Protein AF-D7MYD6-F1 (afdb_monomer)

Mean predicted aligned error: 14.84 Å

Structure (mmCIF, N/CA/C/O backbone):
data_AF-D7MYD6-F1
#
_entry.id   AF-D7MYD6-F1
#
loop_
_atom_site.group_PDB
_atom_site.id
_atom_site.type_symbol
_atom_site.label_atom_id
_atom_site.label_alt_id
_atom_site.label_comp_id
_atom_site.label_asym_id
_atom_site.label_entity_id
_atom_site.label_seq_id
_atom_site.pdbx_PDB_ins_code
_atom_site.Cartn_x
_atom_site.Cartn_y
_atom_site.Cartn_z
_atom_site.occupancy
_atom_site.B_iso_or_equiv
_atom_site.auth_seq_id
_atom_site.auth_comp_id
_atom_site.auth_asym_id
_atom_site.auth_atom_id
_atom_site.pdbx_PDB_model_num
ATOM 1 N N . THR A 1 1 ? 26.607 -27.937 -32.457 1.00 41.91 1 THR A N 1
ATOM 2 C CA . THR A 1 1 ? 25.266 -28.400 -32.029 1.00 41.91 1 THR A CA 1
ATOM 3 C C . THR A 1 1 ? 25.104 -28.214 -30.523 1.00 41.91 1 THR A C 1
ATOM 5 O O . THR A 1 1 ? 25.338 -29.146 -29.769 1.00 41.91 1 THR A O 1
ATOM 8 N N . ARG A 1 2 ? 24.799 -26.994 -30.048 1.00 42.41 2 ARG A N 1
ATOM 9 C CA . ARG A 1 2 ? 24.741 -26.663 -28.608 1.00 42.41 2 ARG A CA 1
ATOM 10 C C . ARG A 1 2 ? 23.277 -26.433 -28.223 1.00 42.41 2 ARG A C 1
ATOM 12 O O . ARG A 1 2 ? 22.718 -25.403 -28.584 1.00 42.41 2 ARG A O 1
ATOM 19 N N . ARG A 1 3 ? 22.649 -27.426 -27.581 1.00 44.84 3 ARG A N 1
ATOM 20 C CA . ARG A 1 3 ? 21.256 -27.333 -27.110 1.00 44.84 3 ARG A CA 1
ATOM 21 C C . ARG A 1 3 ? 21.166 -26.217 -26.065 1.00 44.84 3 ARG A C 1
ATOM 23 O O . ARG A 1 3 ? 21.872 -26.271 -25.061 1.00 44.84 3 ARG A O 1
ATOM 30 N N . ARG A 1 4 ? 20.346 -25.200 -26.330 1.00 45.09 4 ARG A N 1
ATOM 31 C CA . ARG A 1 4 ? 19.891 -24.239 -25.320 1.00 45.09 4 ARG A CA 1
ATOM 32 C C . ARG A 1 4 ? 18.747 -24.914 -24.571 1.00 45.09 4 ARG A C 1
ATOM 34 O O . ARG A 1 4 ? 17.763 -25.293 -25.196 1.00 45.09 4 ARG A O 1
ATOM 41 N N . ASN A 1 5 ? 18.914 -25.122 -23.271 1.00 47.22 5 ASN A N 1
ATOM 42 C CA . ASN A 1 5 ? 17.818 -25.552 -22.414 1.00 47.22 5 ASN A CA 1
ATOM 43 C C . ASN A 1 5 ? 16.974 -24.311 -22.119 1.00 47.22 5 ASN A C 1
ATOM 45 O O . ASN A 1 5 ? 17.412 -23.427 -21.386 1.00 47.22 5 ASN A O 1
ATOM 49 N N . GLU A 1 6 ? 15.808 -24.222 -22.747 1.00 49.16 6 GLU A N 1
ATOM 50 C CA . GLU A 1 6 ? 14.812 -23.197 -22.453 1.00 49.16 6 GLU A CA 1
ATOM 51 C C . GLU A 1 6 ? 14.083 -23.591 -21.168 1.00 49.16 6 GLU A C 1
ATOM 53 O O . GLU A 1 6 ? 13.400 -24.615 -21.102 1.00 49.16 6 GLU A O 1
ATOM 58 N N . ILE A 1 7 ? 14.292 -22.804 -20.115 1.00 52.84 7 ILE A N 1
ATOM 59 C CA . ILE A 1 7 ? 13.607 -22.970 -18.837 1.00 52.84 7 ILE A CA 1
ATOM 60 C C . ILE A 1 7 ? 12.289 -22.207 -18.968 1.00 52.84 7 ILE A C 1
ATOM 62 O O . ILE A 1 7 ? 12.245 -20.990 -18.806 1.00 52.84 7 ILE A O 1
ATOM 66 N N . ASN A 1 8 ? 11.221 -22.907 -19.340 1.00 34.59 8 ASN A N 1
ATOM 67 C CA . ASN A 1 8 ? 9.887 -22.320 -19.401 1.00 34.59 8 ASN A CA 1
ATOM 68 C C . ASN A 1 8 ? 9.354 -22.157 -17.969 1.00 34.59 8 ASN A C 1
ATOM 70 O O . ASN A 1 8 ? 8.935 -23.130 -17.343 1.00 34.59 8 ASN A O 1
ATOM 74 N N . LEU A 1 9 ? 9.398 -20.933 -17.436 1.00 44.91 9 LEU A N 1
ATOM 75 C CA . LEU A 1 9 ? 8.739 -20.583 -16.178 1.00 44.91 9 LEU A CA 1
ATOM 76 C C . LEU A 1 9 ? 7.244 -20.395 -16.452 1.00 44.91 9 LEU A C 1
ATOM 78 O O . LEU A 1 9 ? 6.813 -19.380 -16.993 1.00 44.91 9 LEU A O 1
ATOM 82 N N . CYS A 1 10 ? 6.452 -21.408 -16.107 1.00 39.94 10 CYS A N 1
ATOM 83 C CA . CYS A 1 10 ? 4.999 -21.350 -16.188 1.00 39.94 10 CYS A CA 1
ATOM 84 C C . CYS A 1 10 ? 4.473 -20.666 -14.918 1.00 39.94 10 CYS A C 1
ATOM 86 O O . CYS A 1 10 ? 4.383 -21.292 -13.861 1.00 39.94 10 CYS A O 1
ATOM 88 N N . PHE A 1 11 ? 4.154 -19.375 -14.998 1.00 37.84 11 PHE A N 1
ATOM 89 C CA . PHE A 1 11 ? 3.515 -18.659 -13.895 1.00 37.84 11 PHE A CA 1
ATOM 90 C C . PHE A 1 11 ? 2.029 -19.028 -13.849 1.00 37.84 11 PHE A C 1
ATOM 92 O O . PHE A 1 11 ? 1.213 -18.504 -14.601 1.00 37.84 11 PHE A O 1
ATOM 99 N N . SER A 1 12 ? 1.686 -19.976 -12.977 1.00 49.59 12 SER A N 1
ATOM 100 C CA . SER A 1 12 ? 0.301 -20.231 -12.586 1.00 49.59 12 SER A CA 1
ATOM 101 C C . SER A 1 12 ? -0.120 -19.160 -11.587 1.00 49.59 12 SER A C 1
ATOM 103 O O . SER A 1 12 ? 0.473 -19.045 -10.514 1.00 49.59 12 SER A O 1
ATOM 105 N N . GLN A 1 13 ? -1.148 -18.386 -11.930 1.00 52.06 13 GLN A N 1
ATOM 106 C CA . GLN A 1 13 ? -1.767 -17.407 -11.042 1.00 52.06 13 GLN A CA 1
ATOM 107 C C . GLN A 1 13 ? -2.594 -18.147 -9.978 1.00 52.06 13 GLN A C 1
ATOM 109 O O . GLN A 1 13 ? -3.818 -18.210 -10.039 1.00 52.06 13 GLN A O 1
ATOM 114 N N . CYS A 1 14 ? -1.914 -18.772 -9.015 1.00 39.12 14 CYS A N 1
ATOM 115 C CA . CYS A 1 14 ? -2.566 -19.346 -7.847 1.00 39.12 14 CYS A CA 1
ATOM 116 C C . CYS A 1 14 ? -3.019 -18.195 -6.951 1.00 39.12 14 CYS A C 1
ATOM 118 O O . CYS A 1 1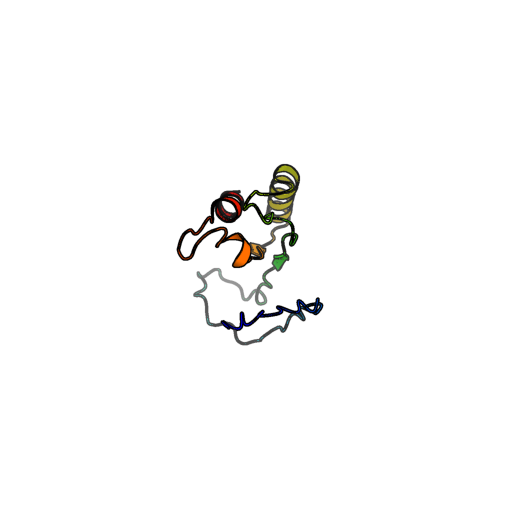4 ? -2.198 -17.475 -6.383 1.00 39.12 14 CYS A O 1
ATOM 120 N N . SER A 1 15 ? -4.332 -18.008 -6.846 1.00 38.41 15 SER A N 1
ATOM 121 C CA . SER A 1 15 ? -4.944 -17.100 -5.882 1.00 38.41 15 SER A CA 1
ATOM 122 C C . SER A 1 15 ? -4.497 -17.523 -4.483 1.00 38.41 15 SER A C 1
ATOM 124 O O . SER A 1 15 ? -4.874 -18.595 -4.009 1.00 38.41 15 SER A O 1
ATOM 126 N N . ILE A 1 16 ? -3.657 -16.720 -3.831 1.00 51.81 16 ILE A N 1
ATOM 127 C CA . ILE A 1 16 ? -3.304 -16.954 -2.432 1.00 51.81 16 ILE A CA 1
ATOM 128 C C . ILE A 1 16 ? -4.528 -16.553 -1.611 1.00 51.81 16 ILE A C 1
ATOM 130 O O . ILE A 1 16 ? -4.841 -15.372 -1.476 1.00 51.81 16 ILE A O 1
ATOM 134 N N . ILE A 1 17 ? -5.255 -17.545 -1.102 1.00 43.12 17 ILE A N 1
ATOM 135 C CA . ILE A 1 17 ? -6.286 -17.325 -0.091 1.00 43.12 17 ILE A CA 1
ATOM 136 C C . ILE A 1 17 ? -5.551 -17.240 1.246 1.00 43.12 17 ILE A C 1
ATOM 138 O O . ILE A 1 17 ? -5.130 -18.255 1.798 1.00 43.12 17 ILE A O 1
ATOM 142 N N . CYS A 1 18 ? -5.339 -16.019 1.736 1.00 39.31 18 CYS A N 1
ATOM 143 C CA . CYS A 1 18 ? -4.814 -15.792 3.077 1.00 39.31 18 CYS A CA 1
ATOM 144 C C . CYS A 1 18 ? -5.950 -15.990 4.084 1.00 39.31 18 CYS A C 1
ATOM 146 O O . CYS A 1 18 ? -6.775 -15.099 4.284 1.00 39.31 18 CYS A O 1
ATOM 148 N N . GLU A 1 19 ? -6.006 -17.162 4.706 1.00 38.97 19 GLU A N 1
ATOM 149 C CA . GLU A 1 19 ? -6.887 -17.412 5.842 1.00 38.97 19 GLU A CA 1
ATOM 150 C C . GLU A 1 19 ? -6.145 -17.024 7.130 1.00 38.97 19 GLU A C 1
ATOM 152 O O . GLU A 1 19 ? -5.043 -17.505 7.403 1.00 38.97 19 GLU A O 1
ATOM 157 N N . ALA A 1 20 ? -6.709 -16.096 7.905 1.00 44.84 20 ALA A N 1
ATOM 158 C CA . ALA A 1 20 ? -6.099 -15.643 9.148 1.00 44.84 20 ALA A CA 1
ATOM 159 C C . ALA A 1 20 ? -6.249 -16.729 10.226 1.00 44.84 20 ALA A C 1
ATOM 161 O O . ALA A 1 20 ? -7.297 -16.860 10.856 1.00 44.84 20 ALA A O 1
ATOM 162 N N . VAL A 1 21 ? -5.192 -17.513 10.443 1.00 48.28 21 VAL A N 1
ATOM 163 C CA . VAL A 1 21 ? -5.128 -18.485 11.539 1.00 48.28 21 VAL A CA 1
ATOM 164 C C . VAL A 1 21 ? -4.766 -17.750 12.828 1.00 48.28 21 VAL A C 1
ATOM 166 O O . VAL A 1 21 ? -3.621 -17.347 13.035 1.00 48.28 21 VAL A O 1
ATOM 169 N N . VAL A 1 22 ? -5.749 -17.578 13.711 1.00 44.69 22 VAL A N 1
ATOM 170 C CA . VAL A 1 22 ? -5.518 -17.098 15.078 1.00 44.69 22 VAL A CA 1
ATOM 171 C C . VAL A 1 22 ? -4.845 -18.225 15.863 1.00 44.69 22 VAL A C 1
ATOM 173 O O . VAL A 1 22 ? -5.448 -19.263 16.123 1.00 44.69 22 VAL A O 1
ATOM 176 N N . SER A 1 23 ? -3.566 -18.044 16.193 1.00 47.84 23 SER A N 1
ATOM 177 C CA . SER A 1 23 ? -2.797 -18.967 17.029 1.00 47.84 23 SER A CA 1
ATOM 178 C C . SER A 1 23 ? -2.735 -18.430 18.460 1.00 47.84 23 SER A C 1
ATOM 180 O O . SER A 1 23 ? -2.062 -17.434 18.718 1.00 47.84 23 SER A O 1
ATOM 182 N N . ASP A 1 24 ? -3.393 -19.117 19.399 1.00 50.22 24 ASP A N 1
ATOM 183 C CA . ASP A 1 24 ? -3.493 -18.780 20.838 1.00 50.22 24 ASP A CA 1
ATOM 184 C C . ASP A 1 24 ? -2.163 -18.894 21.624 1.00 50.22 24 ASP A C 1
ATOM 186 O O . ASP A 1 24 ? -2.135 -19.047 22.848 1.00 50.22 24 ASP A O 1
ATOM 190 N N . LYS A 1 25 ? -1.014 -18.881 20.945 1.00 49.75 25 LYS A N 1
ATOM 191 C CA . LYS A 1 25 ? 0.311 -19.065 21.552 1.00 49.75 25 LYS A CA 1
ATOM 192 C C . LYS A 1 25 ? 1.218 -17.899 21.169 1.00 49.75 25 LYS A C 1
ATOM 194 O O . LYS A 1 25 ? 2.135 -18.048 20.365 1.00 49.75 25 LYS A O 1
ATOM 199 N N . SER A 1 26 ? 0.966 -16.730 21.754 1.00 52.53 26 SER A N 1
ATOM 200 C CA . SER A 1 26 ? 1.849 -15.573 21.601 1.00 52.53 26 SER A CA 1
ATOM 201 C C . SER A 1 26 ? 3.144 -15.769 22.418 1.00 52.53 26 SER A C 1
ATOM 203 O O . SER A 1 26 ? 3.095 -16.102 23.608 1.00 52.53 26 SER A O 1
ATOM 205 N N . PRO A 1 27 ? 4.342 -15.584 21.826 1.00 44.09 27 PRO A N 1
ATOM 206 C CA . PRO A 1 27 ? 5.568 -15.498 22.599 1.00 44.09 27 PRO A CA 1
ATOM 207 C C . PRO A 1 27 ? 5.591 -14.137 23.298 1.00 44.09 27 PRO A C 1
ATOM 209 O O . PRO A 1 27 ? 5.883 -13.112 22.694 1.00 44.09 27 PRO A O 1
ATOM 212 N N . PHE A 1 28 ? 5.221 -14.160 24.577 1.00 44.50 28 PHE A N 1
ATOM 213 C CA . PHE A 1 28 ? 5.488 -13.188 25.642 1.00 44.50 28 PHE A CA 1
ATOM 214 C C . PHE A 1 28 ? 6.376 -11.983 25.243 1.00 44.50 28 PHE A C 1
ATOM 216 O O . PHE A 1 28 ? 7.571 -11.924 25.549 1.00 44.50 28 PHE A O 1
ATOM 223 N N . LEU A 1 29 ? 5.784 -10.970 24.607 1.00 55.16 29 LEU A N 1
ATOM 224 C CA . LEU A 1 29 ? 6.384 -9.640 24.542 1.00 55.16 29 LEU A CA 1
ATOM 225 C C . LEU A 1 29 ? 6.122 -8.959 25.887 1.00 55.16 29 LEU A C 1
ATOM 227 O O . LEU A 1 29 ? 4.982 -8.826 26.329 1.00 55.16 29 LEU A O 1
ATOM 231 N N . LYS A 1 30 ? 7.205 -8.595 26.578 1.00 42.69 30 LYS A N 1
ATOM 232 C CA . LYS A 1 30 ? 7.196 -8.070 27.949 1.00 42.69 30 LYS A CA 1
ATOM 233 C C . LYS A 1 30 ? 6.293 -6.835 28.060 1.00 42.69 30 LYS A C 1
ATOM 235 O O . LYS A 1 30 ? 6.636 -5.759 27.578 1.00 42.69 30 LYS A O 1
ATOM 240 N N . SER A 1 31 ? 5.164 -6.997 28.743 1.00 47.53 31 SER A N 1
ATOM 241 C CA . SER A 1 31 ? 4.235 -5.927 29.100 1.00 47.53 31 SER A CA 1
ATOM 242 C C . SER A 1 31 ? 4.861 -4.975 30.125 1.00 47.53 31 SER A C 1
ATOM 244 O O . SER A 1 31 ? 5.303 -5.410 31.192 1.00 47.53 31 SER A O 1
ATOM 246 N N . THR A 1 32 ? 4.849 -3.671 29.854 1.00 49.38 32 THR A N 1
ATOM 247 C CA . THR A 1 32 ? 5.024 -2.641 30.890 1.00 49.38 32 THR A CA 1
ATOM 248 C C . THR A 1 32 ? 3.819 -2.655 31.844 1.00 49.38 32 THR A C 1
ATOM 250 O O . THR A 1 32 ? 2.706 -2.989 31.426 1.00 49.38 32 THR A O 1
ATOM 253 N N . PRO A 1 33 ? 3.987 -2.330 33.142 1.00 44.50 33 PRO A N 1
ATOM 254 C CA . PRO A 1 33 ? 2.936 -2.552 34.120 1.00 44.50 33 PRO A CA 1
ATOM 255 C C . PRO A 1 33 ? 1.920 -1.411 34.046 1.00 44.50 33 PRO A C 1
ATOM 257 O O . PRO A 1 33 ? 2.067 -0.390 34.717 1.00 44.50 33 PRO A O 1
ATOM 260 N N . ARG A 1 34 ? 0.852 -1.580 33.257 1.00 45.94 34 ARG A N 1
ATOM 261 C CA . ARG A 1 34 ? -0.380 -0.811 33.457 1.00 45.94 34 ARG A CA 1
ATOM 262 C C . ARG A 1 34 ? -1.449 -1.727 34.037 1.00 45.94 34 ARG A C 1
ATOM 264 O O . ARG A 1 34 ? -1.872 -2.719 33.461 1.00 45.94 34 ARG A O 1
ATOM 271 N N . ARG A 1 35 ? -1.790 -1.392 35.273 1.00 53.09 35 ARG A N 1
ATOM 272 C CA . ARG A 1 35 ? -2.668 -2.097 36.195 1.00 53.09 35 ARG A CA 1
ATOM 273 C C . ARG A 1 35 ? -4.103 -2.058 35.665 1.00 53.09 35 ARG A C 1
ATOM 275 O O . ARG A 1 35 ? -4.716 -1.000 35.667 1.00 53.09 35 ARG A O 1
ATOM 282 N N . THR A 1 36 ? -4.592 -3.196 35.187 1.00 42.28 36 THR A N 1
ATOM 283 C CA . THR A 1 36 ? -5.977 -3.721 35.175 1.00 42.28 36 THR A CA 1
ATOM 284 C C . THR A 1 36 ? -5.966 -4.879 34.177 1.00 42.28 36 THR A C 1
ATOM 286 O O . THR A 1 36 ? -5.356 -4.766 33.119 1.00 42.28 36 THR A O 1
ATOM 289 N N . ARG A 1 37 ? -6.561 -6.028 34.524 1.00 51.91 37 ARG A N 1
ATOM 290 C CA . ARG A 1 37 ? -6.734 -7.153 33.591 1.00 51.91 37 ARG A CA 1
ATOM 291 C C . ARG A 1 37 ? -7.713 -6.724 32.493 1.00 51.91 37 ARG A C 1
ATOM 293 O O . ARG A 1 37 ? -8.900 -7.008 32.580 1.00 51.91 37 ARG A O 1
ATOM 300 N N . SER A 1 38 ? -7.224 -5.966 31.521 1.00 47.47 38 SER A N 1
ATOM 301 C CA . SER A 1 38 ? -7.902 -5.756 30.252 1.00 47.47 38 SER A CA 1
ATOM 302 C C . SER A 1 38 ? -7.743 -7.041 29.460 1.00 47.47 38 SER A C 1
ATOM 304 O O . SER A 1 38 ? -6.639 -7.579 29.388 1.00 47.47 38 SER A O 1
ATOM 306 N N . LEU A 1 39 ? -8.845 -7.527 28.901 1.00 47.56 39 LEU A N 1
ATOM 307 C CA . LEU A 1 39 ? -8.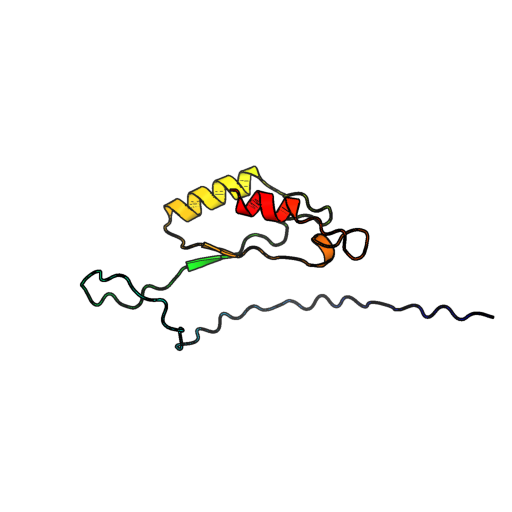861 -8.561 27.874 1.00 47.56 39 LEU A CA 1
ATOM 308 C C . LEU A 1 39 ? -7.720 -8.299 26.882 1.00 47.56 39 LEU A C 1
ATOM 310 O O . LEU A 1 39 ? -7.481 -7.143 26.521 1.00 47.56 39 LEU A O 1
ATOM 314 N N . GLU A 1 40 ? -6.988 -9.354 26.538 1.00 58.28 40 GLU A N 1
ATOM 315 C CA . GLU A 1 40 ? -5.876 -9.357 25.590 1.00 58.28 40 GLU A CA 1
ATOM 316 C C . GLU A 1 40 ? -6.223 -8.467 24.387 1.00 58.28 40 GLU A C 1
ATOM 318 O O . GLU A 1 40 ? -7.167 -8.741 23.647 1.00 58.28 40 GLU A O 1
ATOM 323 N N . SER A 1 41 ? -5.568 -7.307 24.280 1.00 70.25 41 SER A N 1
ATOM 324 C CA . SER A 1 41 ? -5.931 -6.298 23.287 1.00 70.25 41 SER A CA 1
ATOM 325 C C . SER A 1 41 ? -5.627 -6.853 21.901 1.00 70.25 41 SER A C 1
ATOM 327 O O . SER A 1 41 ? -4.459 -7.034 21.555 1.00 70.25 41 SER A O 1
ATOM 329 N N . VAL A 1 42 ? -6.674 -7.144 21.130 1.00 79.94 42 VAL A N 1
ATOM 330 C CA . VAL A 1 42 ? -6.568 -7.614 19.745 1.00 79.94 42 VAL A CA 1
ATOM 331 C C . VAL A 1 42 ? -5.896 -6.529 18.902 1.00 79.94 42 VAL A C 1
ATOM 333 O O . VAL A 1 42 ? -6.295 -5.364 18.947 1.00 79.94 42 VAL A O 1
ATOM 336 N N . ARG A 1 43 ? -4.855 -6.920 18.164 1.00 84.81 43 ARG A N 1
ATOM 337 C CA . ARG A 1 43 ? -3.966 -6.027 17.405 1.00 84.81 43 ARG A CA 1
ATOM 338 C C . ARG A 1 43 ? -4.442 -6.009 15.958 1.00 84.81 43 ARG A C 1
ATOM 340 O O . ARG A 1 43 ? -4.558 -7.069 15.344 1.00 84.81 43 ARG A O 1
ATOM 347 N N . PHE A 1 44 ? -4.755 -4.831 15.426 1.00 87.69 44 PHE A N 1
ATOM 348 C CA . PHE A 1 44 ? -5.268 -4.685 14.062 1.00 87.69 44 PHE A CA 1
ATOM 349 C C . PHE A 1 44 ? -4.165 -4.210 13.122 1.00 87.69 44 PHE A C 1
ATOM 351 O O . PHE A 1 44 ? -3.563 -3.160 13.350 1.00 87.69 44 PHE A O 1
ATOM 358 N N . TYR A 1 45 ? -3.958 -4.965 12.047 1.00 93.00 45 TYR A N 1
ATOM 359 C CA . TYR A 1 45 ? -3.050 -4.623 10.958 1.00 93.00 45 TYR A CA 1
ATOM 360 C C . TYR A 1 45 ? -3.834 -4.553 9.653 1.00 93.00 45 TYR A C 1
ATOM 362 O O . TYR A 1 45 ? -4.741 -5.354 9.428 1.00 93.00 45 TYR A O 1
ATOM 370 N N . VAL A 1 46 ? -3.497 -3.588 8.803 1.00 95.00 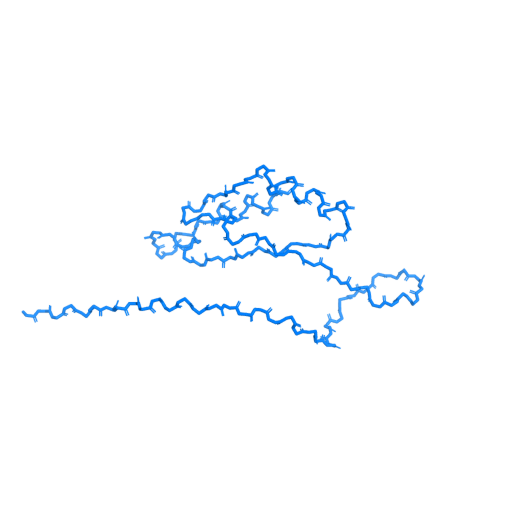46 VAL A N 1
ATOM 371 C CA . VAL A 1 46 ? -4.156 -3.399 7.505 1.00 95.00 46 VAL A CA 1
ATOM 372 C C . VAL A 1 46 ? -3.161 -3.660 6.388 1.00 95.00 46 VAL A C 1
ATOM 374 O O . VAL A 1 46 ? -2.104 -3.038 6.344 1.00 95.00 46 VAL A O 1
ATOM 377 N N . ALA A 1 47 ? -3.503 -4.564 5.477 1.00 94.62 47 ALA A N 1
ATOM 378 C CA . ALA A 1 47 ? -2.684 -4.825 4.304 1.00 94.62 47 ALA A CA 1
ATOM 379 C C . ALA A 1 47 ? -2.736 -3.644 3.330 1.00 94.62 47 ALA A C 1
ATOM 381 O O . ALA A 1 47 ? -3.816 -3.156 2.981 1.00 94.62 47 ALA A O 1
ATOM 382 N N . LEU A 1 48 ? -1.563 -3.192 2.893 1.00 94.19 48 LEU A N 1
ATOM 383 C CA . LEU A 1 48 ? -1.441 -2.233 1.810 1.00 94.19 48 LEU A CA 1
ATOM 384 C C . LEU A 1 48 ? -1.745 -2.906 0.462 1.00 94.19 48 LEU A C 1
ATOM 386 O O . LEU A 1 48 ? -1.557 -4.117 0.311 1.00 94.19 48 LEU A O 1
ATOM 390 N N . PRO A 1 49 ? -2.212 -2.134 -0.532 1.00 92.19 49 PRO A N 1
ATOM 391 C CA . PRO A 1 49 ? -2.437 -2.643 -1.880 1.00 92.19 49 PRO A CA 1
ATOM 392 C C . PRO A 1 49 ? -1.194 -3.335 -2.463 1.00 92.19 49 PRO A C 1
ATOM 394 O O . PRO A 1 49 ? -0.070 -2.877 -2.254 1.00 92.19 49 PRO A O 1
ATOM 397 N N . LEU A 1 50 ? -1.369 -4.419 -3.229 1.00 90.75 50 LEU A N 1
ATOM 398 C CA . LEU A 1 50 ? -0.231 -5.117 -3.853 1.00 90.75 50 LEU A CA 1
ATOM 399 C C . LEU A 1 50 ? 0.540 -4.230 -4.838 1.00 90.75 50 LEU A C 1
ATOM 401 O O . LEU A 1 50 ? 1.734 -4.426 -5.029 1.00 90.75 50 LEU A O 1
ATOM 405 N N . ASP A 1 51 ? -0.129 -3.249 -5.437 1.00 90.44 51 ASP A N 1
ATOM 406 C CA . ASP A 1 51 ? 0.448 -2.300 -6.384 1.00 90.44 51 ASP A CA 1
ATOM 407 C C . ASP A 1 51 ? 1.160 -1.121 -5.703 1.00 90.44 51 ASP A C 1
ATOM 409 O O . ASP A 1 51 ? 1.564 -0.192 -6.394 1.00 90.44 51 ASP A O 1
ATOM 413 N N . THR A 1 52 ? 1.347 -1.139 -4.376 1.00 91.88 52 THR A N 1
ATOM 414 C CA . THR A 1 52 ? 2.023 -0.068 -3.619 1.00 91.88 52 THR A CA 1
ATOM 415 C C . THR A 1 52 ? 3.413 0.253 -4.187 1.00 91.88 52 THR A C 1
ATOM 417 O O . THR A 1 52 ? 3.772 1.427 -4.311 1.00 91.88 52 THR A O 1
ATOM 420 N N . VAL A 1 53 ? 4.185 -0.771 -4.563 1.00 91.81 53 VAL A N 1
ATOM 421 C CA . VAL A 1 53 ? 5.464 -0.624 -5.270 1.00 91.81 53 VAL A CA 1
ATOM 422 C C . VAL A 1 53 ? 5.316 -1.245 -6.653 1.00 91.81 53 VAL A C 1
ATOM 424 O O . VAL A 1 53 ? 4.873 -2.380 -6.787 1.00 91.81 53 VAL A O 1
ATOM 427 N N . SER A 1 54 ? 5.674 -0.485 -7.681 1.00 88.38 54 SER A N 1
ATOM 428 C CA . SER A 1 54 ? 5.704 -0.950 -9.071 1.00 88.38 54 SER A CA 1
ATOM 429 C C . SER A 1 54 ? 6.929 -1.819 -9.362 1.00 88.38 54 SER A C 1
ATOM 431 O O . SER A 1 54 ? 7.936 -1.747 -8.659 1.00 88.38 54 SER A O 1
ATOM 433 N N . ASP A 1 55 ? 6.893 -2.548 -10.479 1.00 84.00 55 ASP A N 1
ATOM 434 C CA . ASP A 1 55 ? 8.005 -3.388 -10.948 1.00 84.00 55 ASP A CA 1
ATOM 435 C C . ASP A 1 55 ? 9.315 -2.609 -11.179 1.00 84.00 55 ASP A C 1
ATOM 437 O O . ASP A 1 55 ? 10.399 -3.182 -11.141 1.00 84.00 55 ASP A O 1
ATOM 441 N N . CYS A 1 56 ? 9.240 -1.288 -11.377 1.00 82.00 56 CYS A N 1
ATOM 442 C CA . CYS A 1 56 ? 10.402 -0.406 -11.496 1.00 82.00 56 CYS A CA 1
ATOM 443 C C . CYS A 1 56 ? 10.865 0.194 -10.155 1.00 82.00 56 CYS A C 1
ATOM 445 O O . CYS A 1 56 ? 11.585 1.193 -10.149 1.00 82.00 56 CYS A O 1
ATOM 447 N N . ASN A 1 57 ? 10.455 -0.393 -9.022 1.00 83.88 57 ASN A N 1
ATOM 448 C CA . ASN A 1 57 ? 10.806 0.044 -7.668 1.00 83.88 57 ASN A CA 1
ATOM 449 C C . ASN A 1 57 ? 10.415 1.519 -7.391 1.00 83.88 57 ASN A C 1
ATOM 451 O O . ASN A 1 57 ? 11.069 2.246 -6.641 1.00 83.88 57 ASN A O 1
ATOM 455 N N . THR A 1 58 ? 9.308 1.974 -7.990 1.00 87.44 58 THR A N 1
ATOM 456 C CA . THR A 1 58 ? 8.702 3.284 -7.699 1.00 87.44 58 THR A CA 1
ATOM 457 C C . THR A 1 58 ? 7.395 3.117 -6.927 1.00 87.44 58 THR A C 1
ATOM 459 O O . THR A 1 58 ? 6.658 2.155 -7.151 1.00 87.44 58 THR A O 1
ATOM 462 N N . VAL A 1 59 ? 7.106 4.036 -6.002 1.00 91.88 59 VAL A N 1
ATOM 463 C CA . VAL A 1 59 ? 5.891 3.989 -5.172 1.00 91.88 59 VAL A CA 1
ATOM 464 C C . VAL A 1 59 ? 4.696 4.524 -5.954 1.00 91.88 59 VAL A C 1
ATOM 466 O O . VAL A 1 59 ? 4.686 5.691 -6.352 1.00 91.88 59 VAL A O 1
ATOM 469 N N . ASN A 1 60 ? 3.658 3.708 -6.112 1.00 91.25 60 ASN A N 1
ATOM 470 C CA . ASN A 1 60 ? 2.410 4.128 -6.742 1.00 91.25 60 ASN A CA 1
ATOM 471 C C . ASN A 1 60 ? 1.494 4.838 -5.739 1.00 91.25 60 ASN A C 1
ATOM 473 O O . ASN A 1 60 ? 1.566 4.626 -4.531 1.00 91.25 60 ASN A O 1
ATOM 477 N N . HIS A 1 61 ? 0.606 5.700 -6.245 1.00 93.12 61 HIS A N 1
ATOM 478 C CA . HIS A 1 61 ? -0.454 6.342 -5.453 1.00 93.12 61 HIS A CA 1
ATOM 479 C C . HIS A 1 61 ? 0.013 7.019 -4.145 1.00 93.12 61 HIS A C 1
ATOM 481 O O . HIS A 1 61 ? -0.767 7.163 -3.204 1.00 93.12 61 HIS A O 1
ATOM 487 N N . THR A 1 62 ? 1.249 7.525 -4.104 1.00 93.81 62 THR A N 1
ATOM 488 C CA . THR A 1 62 ? 1.951 8.065 -2.921 1.00 93.81 62 THR A CA 1
ATOM 489 C C . THR A 1 62 ? 1.077 8.966 -2.036 1.00 93.81 62 THR A C 1
ATOM 491 O O . THR A 1 62 ? 1.052 8.826 -0.817 1.00 93.81 62 THR A O 1
ATOM 494 N N . LYS A 1 63 ? 0.304 9.880 -2.644 1.00 94.25 63 LYS A N 1
ATOM 495 C CA . LYS A 1 63 ? -0.584 10.808 -1.918 1.00 94.25 63 LYS A CA 1
ATOM 496 C C . LYS A 1 63 ? -1.770 10.104 -1.256 1.00 94.25 63 LYS A C 1
ATOM 498 O O . LYS A 1 63 ? -2.131 10.457 -0.137 1.00 94.25 63 LYS A O 1
ATOM 503 N N . ALA A 1 64 ? -2.377 9.144 -1.951 1.00 95.00 64 ALA A N 1
ATOM 504 C CA . ALA A 1 64 ? -3.507 8.385 -1.430 1.00 95.00 64 ALA A CA 1
ATOM 505 C C . ALA A 1 64 ? -3.056 7.473 -0.285 1.00 95.00 64 ALA A C 1
ATOM 507 O O . ALA A 1 64 ? -3.716 7.433 0.749 1.00 95.00 64 ALA A O 1
ATOM 508 N N . ILE A 1 65 ? -1.893 6.832 -0.428 1.00 94.38 65 ILE A N 1
ATOM 509 C CA . ILE A 1 65 ? -1.306 5.976 0.608 1.00 94.38 65 ILE A CA 1
ATOM 510 C C . ILE A 1 65 ? -0.966 6.800 1.847 1.00 94.38 65 ILE A C 1
ATOM 512 O O . ILE A 1 65 ? 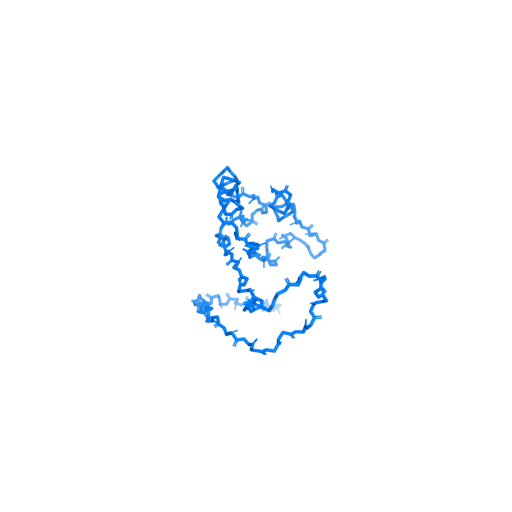-1.438 6.483 2.933 1.00 94.38 65 ILE A O 1
ATOM 516 N N . ALA A 1 66 ? -0.270 7.928 1.694 1.00 94.94 66 ALA A N 1
ATOM 517 C CA . ALA A 1 66 ? 0.043 8.807 2.819 1.00 94.94 66 ALA A CA 1
ATOM 518 C C . ALA A 1 66 ? -1.218 9.341 3.532 1.00 94.94 66 ALA A C 1
ATOM 520 O O . ALA A 1 66 ? -1.245 9.454 4.759 1.00 94.94 66 ALA A O 1
ATOM 521 N N . ALA A 1 67 ? -2.278 9.673 2.786 1.00 95.69 67 ALA A N 1
ATOM 522 C CA . ALA A 1 67 ? -3.555 10.078 3.374 1.00 95.69 67 ALA A CA 1
ATOM 523 C C . ALA A 1 67 ? -4.242 8.914 4.112 1.00 95.69 67 ALA A C 1
ATOM 525 O O . ALA A 1 67 ? -4.724 9.099 5.231 1.00 95.69 67 ALA A O 1
ATOM 526 N N . GLY A 1 68 ? -4.233 7.717 3.520 1.00 94.19 68 GLY A N 1
ATOM 527 C CA . GLY A 1 68 ? -4.760 6.493 4.117 1.00 94.19 68 GLY A CA 1
ATOM 528 C C . GLY A 1 68 ? -4.040 6.123 5.411 1.00 94.19 68 GLY A C 1
ATOM 529 O O . GLY A 1 68 ? -4.695 5.934 6.429 1.00 94.19 68 GLY A O 1
ATOM 530 N N . LEU A 1 69 ? -2.704 6.126 5.424 1.00 94.31 69 LEU A N 1
ATOM 531 C CA . LEU A 1 69 ? -1.894 5.847 6.617 1.00 94.31 69 LEU A CA 1
ATOM 532 C C . LEU A 1 69 ? -2.207 6.816 7.765 1.00 94.31 69 LEU A C 1
ATOM 534 O O . LEU A 1 69 ? -2.368 6.395 8.912 1.00 94.31 69 LEU A O 1
ATOM 538 N N . LYS A 1 70 ? -2.382 8.110 7.465 1.00 94.81 70 LYS A N 1
ATOM 539 C CA . LYS A 1 70 ? -2.816 9.102 8.463 1.00 94.81 70 LYS A CA 1
ATOM 540 C C . LYS A 1 70 ? -4.207 8.788 9.011 1.00 94.81 70 LYS A C 1
ATOM 542 O O . LYS A 1 70 ? -4.408 8.877 10.219 1.00 94.81 70 LYS A O 1
ATOM 547 N N . ALA A 1 71 ? -5.150 8.406 8.152 1.00 95.56 71 ALA A N 1
ATOM 548 C CA . ALA A 1 71 ? -6.494 8.025 8.578 1.00 95.56 71 ALA A CA 1
ATOM 549 C C . ALA A 1 71 ? -6.481 6.759 9.454 1.00 95.56 71 ALA A C 1
ATOM 551 O O . ALA A 1 71 ? -7.104 6.745 10.513 1.00 95.56 71 ALA A O 1
ATOM 552 N N . LEU A 1 72 ? -5.715 5.731 9.074 1.00 93.69 72 LEU A N 1
ATOM 553 C CA . LEU A 1 72 ? -5.562 4.494 9.848 1.00 93.69 72 LEU A CA 1
ATOM 554 C C . LEU A 1 72 ? -4.934 4.753 11.224 1.00 93.69 72 LEU A C 1
ATOM 556 O O . LEU A 1 72 ? -5.385 4.200 12.227 1.00 93.69 72 LEU A O 1
ATOM 560 N N . LYS A 1 73 ? -3.960 5.665 11.297 1.00 91.06 73 LYS A N 1
ATOM 561 C CA . LYS A 1 73 ? -3.365 6.104 12.565 1.00 91.06 73 LYS A CA 1
ATOM 562 C C . LYS A 1 73 ? -4.380 6.789 13.482 1.00 91.06 73 LYS A C 1
ATOM 564 O O . LYS A 1 73 ? -4.363 6.552 14.686 1.00 91.06 73 LYS A O 1
ATOM 569 N N . LEU A 1 74 ? -5.278 7.611 12.932 1.00 93.62 74 LEU A N 1
ATOM 570 C CA . LEU A 1 74 ? -6.360 8.243 13.702 1.00 93.62 74 LEU A CA 1
ATOM 571 C C . LEU A 1 74 ? -7.410 7.233 14.184 1.00 93.62 74 LEU A C 1
ATOM 573 O O . LEU A 1 74 ? -7.991 7.427 15.248 1.00 93.62 74 LEU A O 1
ATOM 577 N N . LEU A 1 75 ? -7.628 6.153 13.432 1.00 91.50 75 LEU A N 1
ATOM 578 C CA . LEU A 1 75 ? -8.525 5.056 13.808 1.00 91.50 75 LEU A CA 1
ATOM 579 C C . LEU A 1 75 ? -7.941 4.129 14.888 1.00 91.50 75 LEU A C 1
ATOM 581 O O . LEU A 1 75 ? -8.656 3.265 15.389 1.00 91.50 75 LEU A O 1
ATOM 585 N N . GLY A 1 76 ? -6.670 4.302 15.265 1.00 88.44 76 GLY A N 1
ATOM 586 C CA . GLY A 1 76 ? -6.015 3.471 16.277 1.00 88.44 76 GLY A CA 1
ATOM 587 C C . GLY A 1 76 ? -5.585 2.096 15.764 1.00 88.44 76 GLY A C 1
ATOM 588 O O . GLY A 1 76 ? -5.434 1.174 16.562 1.00 88.44 76 GLY A O 1
ATOM 589 N N . VAL A 1 77 ? -5.392 1.951 14.447 1.00 91.69 77 VAL A N 1
ATOM 590 C CA . VAL A 1 77 ? -4.768 0.757 13.861 1.00 91.69 77 VAL A CA 1
ATOM 591 C C . VAL A 1 77 ? -3.324 0.661 14.342 1.00 91.69 77 VAL A C 1
ATOM 593 O O . VAL A 1 77 ? -2.632 1.671 14.483 1.00 91.69 77 VAL A O 1
ATOM 596 N N . GLU A 1 78 ? -2.863 -0.557 14.599 1.00 91.00 78 GLU A N 1
ATOM 597 C CA . GLU A 1 78 ? -1.546 -0.783 15.181 1.00 91.00 78 GLU A CA 1
ATOM 598 C C . GLU A 1 78 ? -0.416 -0.745 14.158 1.00 91.00 78 GLU A C 1
ATOM 600 O O . GLU A 1 78 ? 0.688 -0.292 14.459 1.00 91.00 78 GLU A O 1
ATOM 605 N N . GLY A 1 79 ? -0.690 -1.199 12.940 1.00 91.00 79 GLY A N 1
ATOM 606 C CA . GLY A 1 79 ? 0.278 -1.153 11.863 1.00 91.00 79 GLY A CA 1
ATOM 607 C C . GLY A 1 79 ? -0.324 -1.493 10.513 1.00 91.00 79 GLY A C 1
ATOM 608 O O . GLY A 1 79 ? -1.525 -1.730 10.368 1.00 91.00 79 GLY A O 1
ATOM 609 N N . VAL A 1 80 ? 0.547 -1.530 9.518 1.00 94.00 80 VAL A N 1
ATOM 610 C CA . VAL A 1 80 ? 0.202 -1.931 8.160 1.00 94.00 80 VAL A CA 1
ATOM 611 C C . VAL A 1 80 ? 1.117 -3.053 7.702 1.00 94.00 80 VAL A C 1
ATOM 613 O O . VAL A 1 80 ? 2.267 -3.127 8.129 1.00 94.00 80 VAL A O 1
ATOM 616 N N . ASP A 1 81 ? 0.585 -3.925 6.857 1.00 93.50 81 ASP A N 1
ATOM 617 C CA . ASP A 1 81 ? 1.347 -4.981 6.203 1.00 93.50 81 ASP A CA 1
ATOM 618 C C . ASP A 1 81 ? 1.725 -4.521 4.789 1.00 93.50 81 ASP A C 1
ATOM 620 O O . ASP A 1 81 ? 0.860 -4.091 4.022 1.00 93.50 81 ASP A O 1
ATOM 624 N N . LEU A 1 82 ? 3.019 -4.548 4.469 1.00 93.00 82 LEU A N 1
ATOM 625 C CA . L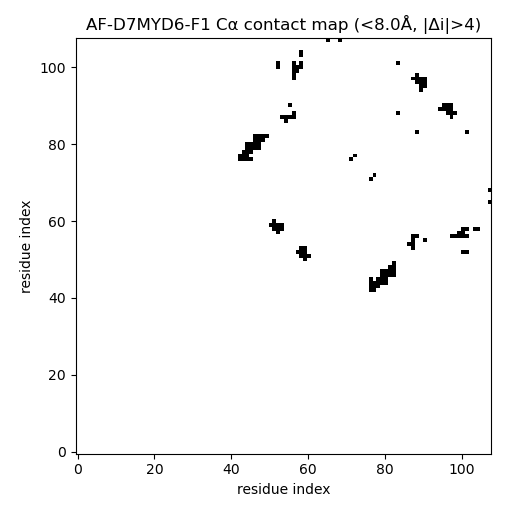EU A 1 82 ? 3.569 -4.100 3.191 1.00 93.00 82 LEU A CA 1
ATOM 626 C C . LEU A 1 82 ? 4.071 -5.328 2.422 1.00 93.00 82 LEU A C 1
ATOM 628 O O . LEU A 1 82 ? 5.079 -5.910 2.830 1.00 93.00 82 LEU A O 1
ATOM 632 N N . PRO A 1 83 ? 3.423 -5.725 1.313 1.00 90.50 83 PRO A N 1
ATOM 633 C CA . PRO A 1 83 ? 3.902 -6.845 0.514 1.00 90.50 83 PRO A CA 1
ATOM 634 C C . PRO A 1 83 ? 5.274 -6.526 -0.090 1.00 90.50 83 PRO A C 1
ATOM 636 O O . PRO A 1 83 ? 5.436 -5.517 -0.773 1.00 90.50 83 PRO A O 1
ATOM 639 N N . ILE A 1 84 ? 6.257 -7.396 0.159 1.00 90.56 84 ILE A N 1
ATOM 640 C CA . ILE A 1 84 ? 7.623 -7.274 -0.364 1.00 90.56 84 ILE A CA 1
ATOM 641 C C . ILE A 1 84 ? 7.849 -8.332 -1.440 1.00 90.56 84 ILE A C 1
ATOM 643 O O . ILE A 1 84 ? 7.786 -9.533 -1.173 1.00 90.56 84 ILE A O 1
ATOM 647 N N . PHE A 1 85 ? 8.177 -7.883 -2.649 1.00 88.38 85 PHE A N 1
ATOM 648 C CA . PHE A 1 85 ? 8.456 -8.754 -3.785 1.00 88.38 85 PHE A CA 1
ATOM 649 C C . PHE A 1 85 ? 9.948 -8.780 -4.101 1.00 88.38 85 PHE A C 1
ATOM 651 O O . PHE A 1 85 ? 10.538 -7.767 -4.477 1.00 88.38 85 PHE A O 1
ATOM 658 N N . TRP A 1 86 ? 10.545 -9.971 -4.011 1.00 86.19 86 TRP A N 1
ATOM 659 C CA . TRP A 1 86 ? 11.959 -10.183 -4.324 1.00 86.19 86 TRP A CA 1
ATOM 660 C C . TRP A 1 86 ? 12.318 -9.735 -5.747 1.00 86.19 86 TRP A C 1
ATOM 662 O O . TRP A 1 86 ? 13.296 -9.025 -5.927 1.00 86.19 86 TRP A O 1
ATOM 672 N N . GLY A 1 87 ? 11.486 -10.063 -6.744 1.0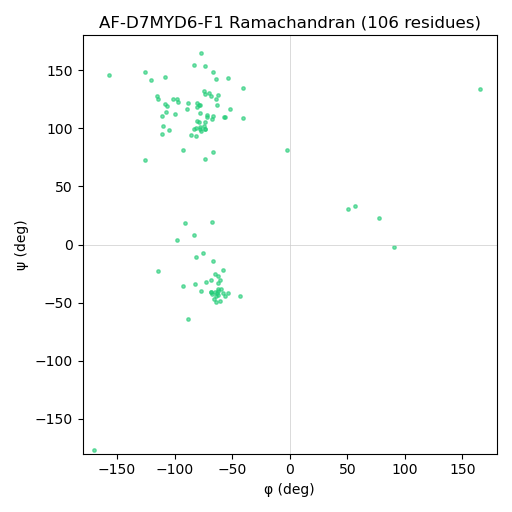0 84.88 87 GLY A N 1
ATOM 673 C CA . GLY A 1 87 ? 11.723 -9.671 -8.142 1.00 84.88 87 GLY A CA 1
ATOM 674 C C . GLY A 1 87 ? 11.645 -8.163 -8.414 1.00 84.88 87 GLY A C 1
ATOM 675 O O . GLY A 1 87 ? 12.084 -7.721 -9.466 1.00 84.88 87 GLY A O 1
ATOM 676 N N . VAL A 1 88 ? 11.106 -7.378 -7.476 1.00 83.25 88 VAL A N 1
ATOM 677 C CA . VAL A 1 88 ? 11.114 -5.906 -7.538 1.00 83.25 88 VAL A CA 1
ATOM 678 C C . VAL A 1 88 ? 12.333 -5.341 -6.809 1.00 83.25 88 VAL A C 1
ATOM 680 O O . VAL A 1 88 ? 12.907 -4.344 -7.235 1.00 83.25 88 VAL A O 1
ATOM 683 N N . ALA A 1 89 ? 12.744 -5.978 -5.710 1.00 84.31 89 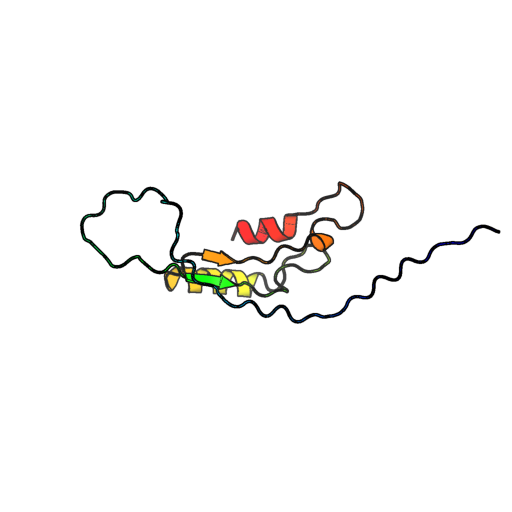ALA A N 1
ATOM 684 C CA . ALA A 1 89 ? 13.938 -5.587 -4.968 1.00 84.31 89 ALA A CA 1
ATOM 685 C C . ALA A 1 89 ? 15.239 -5.944 -5.711 1.00 84.31 89 ALA A C 1
ATOM 687 O O . ALA A 1 89 ? 16.222 -5.213 -5.605 1.00 84.31 89 ALA A O 1
ATOM 688 N N . GLU A 1 90 ? 15.253 -7.036 -6.478 1.00 82.00 90 GLU A N 1
ATOM 689 C CA . GLU A 1 90 ? 16.382 -7.490 -7.293 1.00 82.00 90 GLU A CA 1
ATOM 690 C C . GLU A 1 90 ? 16.029 -7.329 -8.778 1.00 82.00 90 GLU A C 1
ATOM 692 O O . GLU A 1 90 ? 15.357 -8.169 -9.370 1.00 82.00 90 GLU A O 1
ATOM 697 N N . THR A 1 91 ? 16.440 -6.204 -9.366 1.00 71.25 91 THR A N 1
ATOM 698 C CA . THR A 1 91 ? 15.980 -5.774 -10.699 1.00 71.25 91 THR A CA 1
ATOM 699 C C . THR A 1 91 ? 16.838 -6.321 -11.837 1.00 71.25 91 THR A C 1
ATOM 701 O O . THR A 1 91 ? 16.351 -7.072 -12.676 1.00 71.25 91 THR A O 1
ATOM 704 N N . GLU A 1 92 ? 18.114 -5.935 -11.906 1.00 68.44 92 GLU A N 1
ATOM 705 C CA . GLU A 1 92 ? 18.922 -6.149 -13.123 1.00 68.44 92 GLU A CA 1
ATOM 706 C C . GLU A 1 92 ? 20.093 -7.118 -12.966 1.00 68.44 92 GLU A C 1
ATOM 708 O O . GLU A 1 92 ? 20.593 -7.645 -13.960 1.00 68.44 92 GLU A O 1
ATOM 713 N N . SER A 1 93 ? 20.602 -7.343 -11.755 1.00 65.88 93 SER A N 1
ATOM 714 C CA . SER A 1 93 ? 21.789 -8.179 -11.559 1.00 65.88 93 SER A CA 1
ATOM 715 C C . SER A 1 93 ? 21.860 -8.746 -10.147 1.00 65.88 93 SER A C 1
ATOM 717 O O . SER A 1 93 ? 21.506 -8.031 -9.207 1.00 65.88 93 SER A O 1
ATOM 719 N N . PRO A 1 94 ? 22.392 -9.974 -9.981 1.00 66.81 94 PRO A N 1
ATOM 720 C CA . PRO A 1 94 ? 22.654 -10.548 -8.670 1.00 66.81 94 PRO A CA 1
ATOM 721 C C . PRO A 1 94 ? 23.465 -9.585 -7.802 1.00 66.81 94 PRO A C 1
ATOM 723 O O . PRO A 1 94 ? 24.595 -9.233 -8.147 1.00 66.81 94 PRO A O 1
ATOM 726 N N . GLY A 1 95 ? 22.879 -9.140 -6.692 1.00 68.81 95 GLY A N 1
ATOM 727 C CA . GLY A 1 95 ? 23.508 -8.205 -5.753 1.00 68.81 95 GLY A CA 1
ATOM 728 C C . GLY A 1 95 ? 23.255 -6.714 -6.009 1.00 68.81 95 GLY A C 1
ATOM 7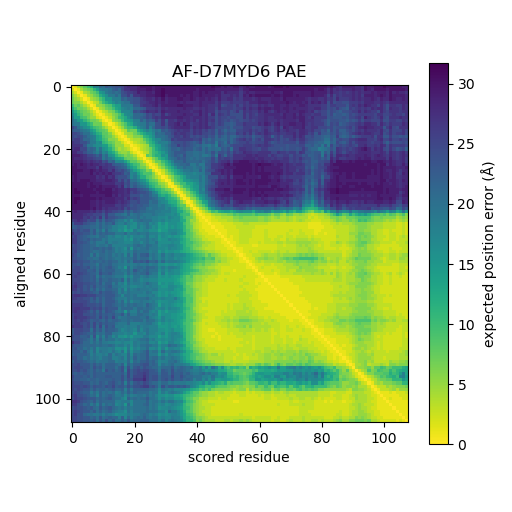29 O O . GLY A 1 95 ? 23.696 -5.897 -5.201 1.00 68.81 95 GLY A O 1
ATOM 730 N N . ASN A 1 96 ? 22.524 -6.339 -7.066 1.00 70.06 96 ASN A N 1
ATOM 731 C CA . ASN A 1 96 ? 22.026 -4.973 -7.239 1.00 70.06 96 ASN A CA 1
ATOM 732 C C . ASN A 1 96 ? 20.617 -4.850 -6.646 1.00 70.06 96 ASN A C 1
ATOM 734 O O . ASN A 1 96 ? 19.613 -4.942 -7.354 1.00 70.06 96 ASN A O 1
ATOM 738 N N . ASN A 1 97 ? 20.561 -4.669 -5.327 1.00 76.00 97 ASN A N 1
ATOM 739 C CA . ASN A 1 97 ? 19.297 -4.570 -4.614 1.00 76.00 97 ASN A CA 1
ATOM 740 C C . ASN A 1 97 ? 18.819 -3.117 -4.569 1.00 76.00 97 ASN A C 1
ATOM 742 O O . ASN A 1 97 ? 19.450 -2.267 -3.937 1.00 76.00 97 ASN A O 1
ATOM 746 N N . GLN A 1 98 ? 17.678 -2.839 -5.189 1.00 81.25 98 GLN A N 1
ATOM 747 C CA . GLN A 1 98 ? 17.031 -1.537 -5.137 1.00 81.25 98 GLN A CA 1
ATOM 748 C C . GLN A 1 98 ? 15.816 -1.599 -4.209 1.00 81.25 98 GLN A C 1
ATOM 750 O O . GLN A 1 98 ? 14.739 -2.041 -4.588 1.00 81.25 98 GLN A O 1
ATOM 755 N N . TRP A 1 99 ? 16.008 -1.143 -2.969 1.00 88.88 99 TRP A N 1
ATOM 756 C CA . TRP A 1 99 ? 14.971 -1.104 -1.926 1.00 88.88 99 TRP A CA 1
ATOM 757 C C . TRP A 1 99 ? 14.302 0.268 -1.779 1.00 88.88 99 TRP A C 1
ATOM 759 O O . TRP A 1 99 ? 13.509 0.468 -0.861 1.00 88.88 99 TRP A O 1
ATOM 769 N N . SER A 1 100 ? 14.645 1.242 -2.627 1.00 89.69 100 SER A N 1
ATOM 770 C CA . SER A 1 100 ? 14.252 2.643 -2.422 1.00 89.69 100 SER A CA 1
ATOM 771 C C . SER A 1 100 ? 12.737 2.866 -2.432 1.00 89.69 100 SER A C 1
ATOM 773 O O . SER A 1 100 ? 12.265 3.699 -1.663 1.00 89.69 100 SER A O 1
ATOM 775 N N . GLY A 1 101 ? 11.964 2.108 -3.217 1.00 90.56 101 GLY A N 1
ATOM 776 C CA . GLY A 1 101 ? 10.503 2.189 -3.205 1.00 90.56 101 GLY A CA 1
ATOM 777 C C . GLY A 1 101 ? 9.916 1.727 -1.871 1.00 90.56 101 GLY A C 1
ATOM 778 O O . GLY A 1 101 ? 9.111 2.432 -1.267 1.00 90.56 101 GLY A O 1
ATOM 779 N N . TYR A 1 102 ? 10.383 0.586 -1.359 1.00 92.31 102 TYR A N 1
ATOM 780 C CA . TYR A 1 102 ? 9.972 0.069 -0.050 1.00 92.31 102 TYR A CA 1
ATOM 781 C C . TYR A 1 102 ? 10.401 0.986 1.101 1.00 92.31 102 TYR A C 1
ATOM 783 O O . TYR A 1 102 ? 9.615 1.236 2.014 1.00 92.31 102 TYR A O 1
ATOM 791 N N . LEU A 1 103 ? 11.621 1.531 1.040 1.00 92.56 103 LEU A N 1
ATOM 792 C CA . LEU A 1 103 ? 12.128 2.459 2.049 1.00 92.56 103 LEU A CA 1
ATOM 793 C C . LEU A 1 103 ? 11.294 3.745 2.093 1.00 92.56 103 LEU A C 1
ATOM 795 O O . LEU A 1 103 ? 10.922 4.187 3.173 1.00 92.56 103 LEU A O 1
ATOM 799 N N . ALA A 1 104 ? 10.917 4.284 0.931 1.00 92.69 104 ALA A N 1
ATOM 800 C CA . ALA A 1 104 ? 10.081 5.477 0.854 1.00 92.69 104 ALA A CA 1
ATOM 801 C C . ALA A 1 104 ? 8.703 5.288 1.512 1.00 92.69 104 ALA A C 1
ATOM 803 O O . ALA A 1 104 ? 8.146 6.249 2.030 1.00 92.69 104 ALA A O 1
ATOM 804 N N . ILE A 1 105 ? 8.149 4.070 1.512 1.00 93.12 105 ILE A N 1
ATOM 805 C CA . ILE A 1 105 ? 6.888 3.761 2.209 1.00 93.12 105 ILE A CA 1
ATOM 806 C C . ILE A 1 105 ? 7.115 3.624 3.713 1.00 93.12 105 ILE A C 1
ATOM 808 O O . ILE A 1 105 ? 6.296 4.094 4.494 1.00 93.12 105 ILE A O 1
ATOM 812 N N . ALA A 1 106 ? 8.223 3.004 4.123 1.00 91.75 106 ALA A N 1
ATOM 813 C CA . ALA A 1 106 ? 8.582 2.876 5.534 1.00 91.75 106 ALA A CA 1
ATOM 814 C C . ALA A 1 106 ? 8.874 4.234 6.204 1.00 91.75 106 ALA A C 1
ATOM 816 O O . ALA A 1 106 ? 8.739 4.358 7.419 1.00 91.75 106 ALA A O 1
ATOM 817 N N . GLU A 1 107 ? 9.272 5.241 5.423 1.00 92.44 107 GLU A N 1
ATOM 818 C CA . GLU A 1 107 ? 9.520 6.612 5.885 1.00 92.44 107 GLU A CA 1
ATOM 819 C C . GLU A 1 107 ? 8.247 7.476 6.034 1.00 92.44 107 GLU A C 1
ATOM 821 O O . GLU A 1 107 ? 8.333 8.571 6.597 1.00 92.44 107 GLU A O 1
ATOM 826 N N . MET A 1 108 ? 7.083 7.022 5.545 1.00 90.81 108 MET A N 1
ATOM 827 C CA . MET A 1 108 ? 5.802 7.756 5.627 1.00 90.81 108 MET A CA 1
ATOM 828 C C . MET A 1 108 ? 5.142 7.709 7.008 1.00 90.81 108 MET A C 1
ATOM 830 O O . MET A 1 108 ? 4.565 8.755 7.399 1.00 90.81 108 MET A O 1
#

Foldseek 3Di:
DDDDDDDDDDDDPDPPPDDDDDDPDDDDDDDDDDDDPDDDDDAAEAEDDQVQAPLCRAGPPVVVLVVVVVVCVVVVHRYYDYDDDPSSQDDDDVPNGDCPSVVVSVVD

InterPro domains:
  IPR001554 Glycoside hydrolase, family 14 [PF01373] (46-108)
  IPR001554 Glycoside hydrolase, family 14 [PTHR31352] (33-108)
  IPR017853 Glycoside hydrolase superfamily [SSF51445] (41-108)

Secondary structure (DSSP, 8-state):
-----------------------S-----------S-----PPPEEEPPGGGB-TTS-BTTHHHHHHHHHHHHHTT--EEE----HHHHB-SSTT-B--HHHHHHHT-

Radius of gyration: 20.13 Å; Cα contacts (8 Å, |Δi|>4): 71; chains: 1; bounding box: 34×39×68 Å

Nearest PDB structures (foldseek):
  6ger-assembly1_A  TM=9.456E-01  e=1.206E-03  Triticum aestivum
  5wqs-assembly1_A  TM=9.530E-01  e=2.714E-03  Ipomoea batatas
  7upv-assembly1_A  TM=9.182E-01  e=6.534E-03  Zea mays
  1q6f-assembly1_A  TM=9.493E-01  e=1.049E-02  Glycine max
  1bfn-assembly1_A  TM=9.512E-01  e=1.683E-02  Glycine max

Sequence (108 aa):
TRRRNEINLCFSQCSIICEAVVSDKSPFLKSTPRRTRSLESVRFYVALPLDTVSDCNTVNHTKAIAAGLKALKLLGVEGVDLPIFWGVAETESPGNNQWSGYLAIAEM

pLDDT: mean 72.56, std 21.42, range [34.59, 95.69]

Organism: Arabidopsis lyrata subsp. lyrata (NCBI:txid81972)

Solvent-accessible surface area (backbone atoms only — not comparable to full-atom values): 7388 Å² total; per-residue (Å²): 140,82,86,77,84,81,82,80,82,80,82,74,87,71,80,80,79,85,73,87,78,86,69,98,72,75,83,83,73,85,77,75,94,71,93,66,95,64,73,82,79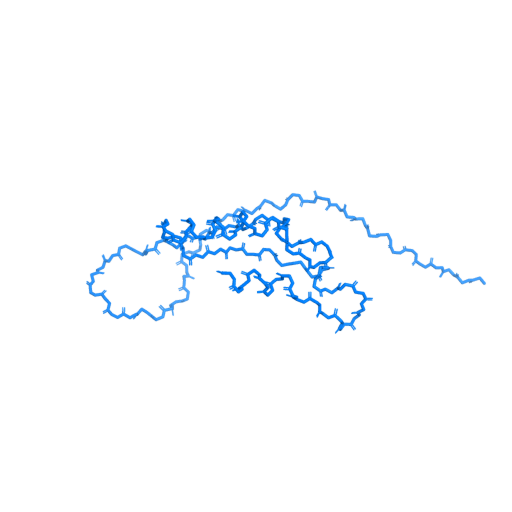,84,81,48,68,46,74,52,65,82,62,42,50,37,79,82,35,43,58,45,64,56,70,60,51,56,52,48,54,53,52,42,53,75,72,65,49,73,48,69,44,75,84,82,55,66,72,32,31,46,67,87,46,97,87,48,69,46,54,63,21,62,49,58,60,74,72,106